Protein AF-A0A9E5E0Q0-F1 (afdb_monomer_lite)

Sequence (69 aa):
MNSKSKIPSIPIDKPIAWTDWLKGRKARRELSLRVAPGGTRRKQSSSDRRLRKLFNGERGLPFRPTSEL

Radius of gyration: 16.78 Å; chains: 1; bounding box: 34×26×49 Å

Secondary structure (DSSP, 8-state):
--PPPSSPPPPSSSPPPHHHHHHHHHHHHHHHHHHS-TT---S--TTHHHHHHHBTTBSSSPPPPGGG-

pLDDT: mean 82.54, std 11.4, range [36.16, 96.0]

Structure (mmCIF, N/CA/C/O backbone):
data_AF-A0A9E5E0Q0-F1
#
_entry.id   AF-A0A9E5E0Q0-F1
#
loop_
_atom_site.group_PDB
_atom_site.id
_atom_site.type_symbol
_atom_site.label_atom_id
_atom_site.label_alt_id
_atom_site.label_comp_id
_atom_site.label_asym_id
_atom_site.label_entity_id
_atom_site.label_seq_id
_atom_site.pdbx_PDB_ins_code
_atom_site.Cartn_x
_atom_site.Cartn_y
_atom_site.Cartn_z
_atom_site.occupancy
_atom_site.B_iso_or_equiv
_atom_site.auth_seq_id
_atom_site.auth_comp_id
_atom_site.auth_asym_id
_atom_site.auth_atom_id
_atom_site.pdbx_PDB_model_num
ATOM 1 N N . MET A 1 1 ? -0.807 -19.370 27.156 1.00 36.16 1 MET A N 1
ATOM 2 C CA . MET A 1 1 ? -0.944 -17.895 27.190 1.00 36.16 1 MET A CA 1
ATOM 3 C C . MET A 1 1 ? -1.362 -17.415 25.810 1.00 36.16 1 MET A C 1
ATOM 5 O O . MET A 1 1 ? -0.532 -17.403 24.913 1.00 36.16 1 MET A O 1
ATOM 9 N N . ASN A 1 2 ? -2.634 -17.054 25.621 1.00 46.59 2 ASN A N 1
ATOM 10 C CA . ASN A 1 2 ? -3.077 -16.404 24.386 1.00 46.59 2 ASN A CA 1
ATOM 11 C C . ASN A 1 2 ? -2.601 -14.952 24.429 1.00 46.59 2 ASN A C 1
ATOM 13 O O . ASN A 1 2 ? -3.253 -14.090 25.019 1.00 46.59 2 ASN A O 1
ATOM 17 N N . SER A 1 3 ? -1.417 -14.695 23.877 1.00 56.50 3 SER A N 1
ATOM 18 C CA . SER A 1 3 ? -0.959 -13.333 23.641 1.00 56.50 3 SER A CA 1
ATOM 19 C C . SER A 1 3 ? -2.008 -12.644 22.772 1.00 56.50 3 SER A C 1
ATOM 21 O O . SER A 1 3 ? -2.324 -13.104 21.675 1.00 56.50 3 SER A O 1
ATOM 23 N N . LYS A 1 4 ? -2.607 -11.561 23.284 1.00 58.75 4 LYS A N 1
ATOM 24 C CA . LYS A 1 4 ? -3.505 -10.727 22.481 1.00 58.75 4 LYS A CA 1
ATOM 25 C C . LYS A 1 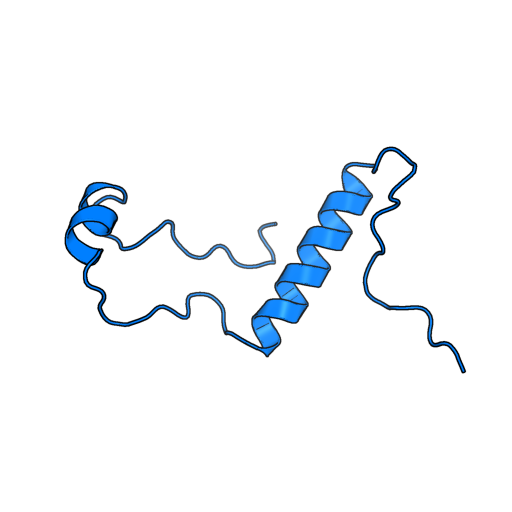4 ? -2.742 -10.352 21.212 1.00 58.75 4 LYS A C 1
ATOM 27 O O . LYS A 1 4 ? -1.662 -9.764 21.297 1.00 58.75 4 LYS A O 1
ATOM 32 N N . SER A 1 5 ? -3.270 -10.760 20.059 1.00 61.88 5 SER A N 1
ATOM 33 C CA . SER A 1 5 ? -2.681 -10.445 18.761 1.00 61.88 5 SER A CA 1
ATOM 34 C C . SER A 1 5 ? -2.411 -8.942 18.697 1.00 61.88 5 SER A C 1
ATOM 36 O O . SER A 1 5 ? -3.331 -8.139 18.842 1.00 61.88 5 SER A O 1
ATOM 38 N N . LYS A 1 6 ? -1.149 -8.554 18.470 1.00 65.56 6 LYS A N 1
ATOM 39 C CA . LYS A 1 6 ? -0.779 -7.153 18.194 1.00 65.56 6 LYS A CA 1
ATOM 40 C C . LYS A 1 6 ? -1.369 -6.658 16.868 1.00 65.56 6 LYS A C 1
ATOM 42 O O . LYS A 1 6 ? -1.341 -5.463 16.594 1.00 65.56 6 LYS A O 1
ATOM 47 N N . ILE A 1 7 ? -1.860 -7.574 16.034 1.00 66.25 7 ILE A N 1
ATOM 48 C CA . ILE A 1 7 ? -2.444 -7.276 14.733 1.00 66.25 7 ILE A CA 1
ATOM 49 C C . ILE A 1 7 ? -3.922 -6.931 14.954 1.00 66.25 7 ILE A C 1
ATOM 51 O O . ILE A 1 7 ? -4.645 -7.769 15.506 1.00 66.25 7 ILE A O 1
ATOM 55 N N . PRO A 1 8 ? -4.382 -5.742 14.521 1.00 67.19 8 PRO A N 1
ATOM 56 C CA . PRO A 1 8 ? -5.788 -5.369 14.595 1.00 67.19 8 PRO A CA 1
ATOM 57 C C . PRO A 1 8 ? -6.634 -6.388 13.827 1.00 67.19 8 PRO A C 1
ATOM 59 O O . PRO A 1 8 ? -6.446 -6.563 12.620 1.00 67.19 8 PRO A O 1
ATOM 62 N N . SER A 1 9 ? -7.540 -7.071 14.526 1.00 69.25 9 SER A N 1
ATOM 63 C CA . SER A 1 9 ? -8.521 -7.948 13.888 1.00 69.25 9 SER A CA 1
ATOM 64 C C . SER A 1 9 ? -9.630 -7.085 13.296 1.00 69.25 9 SER A C 1
ATOM 66 O O . SER A 1 9 ? -10.196 -6.247 13.999 1.00 69.25 9 SER A O 1
ATOM 68 N N . ILE A 1 10 ? -9.915 -7.254 12.004 1.00 70.62 10 ILE A N 1
ATOM 69 C CA . ILE A 1 10 ? -11.051 -6.585 11.364 1.00 70.62 10 ILE A CA 1
ATOM 70 C C . ILE A 1 10 ? -12.317 -7.304 11.846 1.00 70.62 10 ILE A C 1
ATOM 72 O O . ILE A 1 10 ? -12.404 -8.520 11.665 1.00 70.62 10 ILE A O 1
ATOM 76 N N . PRO A 1 11 ? -13.281 -6.605 12.467 1.00 72.19 11 PRO A N 1
ATOM 77 C CA . PRO A 1 11 ? -14.532 -7.235 12.860 1.00 72.19 11 PRO A CA 1
ATOM 78 C C . PRO A 1 11 ? -15.310 -7.662 11.608 1.00 72.19 11 PRO A C 1
ATOM 80 O O . PRO A 1 11 ? -15.514 -6.855 10.706 1.00 72.19 11 PRO A O 1
ATOM 83 N N . ILE A 1 12 ? -15.718 -8.931 11.550 1.00 77.44 12 ILE A N 1
ATOM 84 C CA . ILE A 1 12 ? -16.468 -9.498 10.415 1.00 77.44 12 ILE A CA 1
ATOM 85 C C . ILE A 1 12 ? -17.938 -9.059 10.474 1.00 77.44 12 ILE A C 1
ATOM 87 O O . ILE A 1 12 ? -18.518 -8.703 9.454 1.00 77.44 12 ILE A O 1
ATOM 91 N N . ASP A 1 13 ? -18.500 -8.991 11.681 1.00 88.12 13 ASP A N 1
ATOM 92 C CA . ASP A 1 13 ? -19.934 -8.753 11.895 1.00 88.12 13 ASP A CA 1
ATOM 93 C C . ASP A 1 13 ? -20.268 -7.297 12.256 1.00 88.12 13 ASP A C 1
ATOM 95 O O . ASP A 1 13 ? -21.373 -7.003 12.715 1.00 88.12 13 ASP A O 1
ATOM 99 N N . LYS A 1 14 ? -19.308 -6.368 12.135 1.00 84.62 14 LYS A N 1
ATOM 100 C CA . LYS A 1 14 ? -19.508 -4.958 12.509 1.00 84.62 14 LYS A CA 1
ATOM 101 C C . LYS A 1 14 ? -18.868 -4.006 11.501 1.00 84.62 14 LYS A C 1
ATOM 103 O O . LYS A 1 14 ? -17.786 -4.306 10.996 1.00 84.62 14 LYS A O 1
ATOM 108 N N . PRO A 1 15 ? -19.474 -2.827 11.263 1.00 84.44 15 PRO A N 1
ATOM 109 C CA . PRO A 1 15 ? -18.826 -1.766 10.507 1.00 84.44 15 PRO A CA 1
ATOM 110 C C . PRO A 1 15 ? -17.468 -1.411 11.119 1.00 84.44 15 PRO A C 1
ATOM 112 O O . PRO A 1 15 ? -17.337 -1.268 12.336 1.00 84.44 15 PRO A O 1
ATOM 115 N N . ILE A 1 16 ? -16.454 -1.261 10.269 1.00 85.69 16 ILE A N 1
ATOM 116 C CA . ILE A 1 16 ? -15.123 -0.828 10.690 1.00 85.69 16 ILE A CA 1
ATOM 117 C C . ILE A 1 16 ? -15.054 0.699 10.689 1.00 85.69 16 ILE A C 1
ATOM 119 O O . ILE A 1 16 ? -15.397 1.346 9.697 1.00 85.69 16 ILE A O 1
ATOM 123 N N . ALA A 1 17 ? -14.580 1.290 11.785 1.00 87.94 17 ALA A N 1
ATOM 124 C CA . ALA A 1 17 ? -14.281 2.713 11.797 1.00 87.94 17 ALA A CA 1
ATOM 125 C C . ALA A 1 17 ? -13.083 2.999 10.880 1.00 87.94 17 ALA A C 1
ATOM 127 O O . ALA A 1 17 ? -12.128 2.220 10.807 1.00 87.94 17 ALA A O 1
ATOM 128 N N . TRP A 1 18 ? -13.091 4.151 10.210 1.00 86.25 18 TRP A N 1
ATOM 129 C CA . TRP A 1 18 ? -11.989 4.561 9.332 1.00 86.25 18 TRP A CA 1
ATOM 130 C C . TRP A 1 18 ? -10.620 4.527 10.035 1.00 86.25 18 TRP A C 1
ATOM 132 O O . TRP A 1 18 ? -9.625 4.061 9.480 1.00 86.25 18 TRP A O 1
ATOM 142 N N . THR A 1 19 ? -10.577 4.956 11.295 1.00 87.38 19 THR A N 1
ATOM 143 C CA . THR A 1 19 ? -9.371 4.955 12.132 1.00 87.38 19 THR A CA 1
ATOM 144 C C . THR A 1 19 ? -8.836 3.547 12.391 1.00 87.38 19 THR A C 1
ATOM 146 O O . THR A 1 19 ? -7.626 3.323 12.332 1.00 87.38 19 THR A O 1
ATOM 149 N N . ASP A 1 20 ? -9.717 2.578 12.633 1.00 85.31 20 ASP A N 1
ATOM 150 C CA . ASP A 1 20 ? -9.338 1.180 12.837 1.00 85.31 20 ASP A CA 1
ATOM 151 C C . ASP A 1 20 ? -8.862 0.535 11.533 1.00 85.31 20 ASP A C 1
ATOM 153 O O . ASP A 1 20 ? -7.890 -0.228 11.529 1.00 85.31 20 ASP A O 1
ATOM 157 N N . TRP A 1 21 ? -9.467 0.917 10.405 1.00 84.50 21 TRP A N 1
ATOM 158 C CA . TRP A 1 21 ? -8.996 0.515 9.084 1.00 84.50 21 TRP A CA 1
ATOM 159 C C . TRP A 1 21 ? -7.570 1.012 8.808 1.00 84.50 21 TRP A C 1
ATOM 161 O O . TRP A 1 21 ? -6.724 0.213 8.392 1.00 84.50 21 TRP A O 1
ATOM 171 N N . LEU A 1 22 ? -7.269 2.285 9.099 1.00 86.50 22 LEU A N 1
ATOM 172 C CA . LEU A 1 22 ? -5.921 2.848 8.949 1.00 86.50 22 LEU A CA 1
ATOM 173 C C . LEU A 1 22 ? -4.898 2.133 9.841 1.00 86.50 22 LEU A C 1
ATOM 175 O O . LEU A 1 22 ? -3.842 1.723 9.354 1.00 86.50 22 LEU A O 1
ATOM 179 N N . LYS A 1 23 ? -5.224 1.897 11.120 1.00 85.81 23 LYS A N 1
ATOM 180 C CA . LYS A 1 23 ? -4.359 1.140 12.045 1.00 85.81 23 LYS A CA 1
ATOM 181 C C . LYS A 1 23 ? -4.066 -0.266 11.519 1.00 85.81 23 LYS A C 1
ATOM 183 O O . LYS A 1 23 ? -2.909 -0.688 11.488 1.00 85.81 23 LYS A O 1
ATOM 188 N N . GLY A 1 24 ? -5.094 -0.978 11.054 1.00 86.19 24 GLY A N 1
ATOM 189 C CA . GLY A 1 24 ? -4.946 -2.302 10.449 1.00 86.19 24 GLY A CA 1
ATOM 190 C C . GLY A 1 24 ? -4.092 -2.278 9.181 1.00 86.19 24 GLY A C 1
ATOM 191 O O . GLY A 1 24 ? -3.216 -3.126 9.000 1.00 86.19 24 GLY A O 1
ATOM 192 N N . ARG A 1 25 ? -4.306 -1.284 8.311 1.00 86.62 25 ARG A N 1
ATOM 193 C CA . ARG A 1 25 ? -3.522 -1.086 7.086 1.00 86.62 25 ARG A CA 1
ATOM 194 C C . ARG A 1 25 ? -2.045 -0.851 7.401 1.00 86.62 25 ARG A C 1
ATOM 196 O O . ARG A 1 25 ? -1.202 -1.504 6.783 1.00 86.62 25 ARG A O 1
ATOM 203 N N . LYS A 1 26 ? -1.737 0.015 8.371 1.00 87.31 26 LYS A N 1
ATOM 204 C CA . LYS A 1 26 ? -0.369 0.291 8.830 1.00 87.31 26 LYS A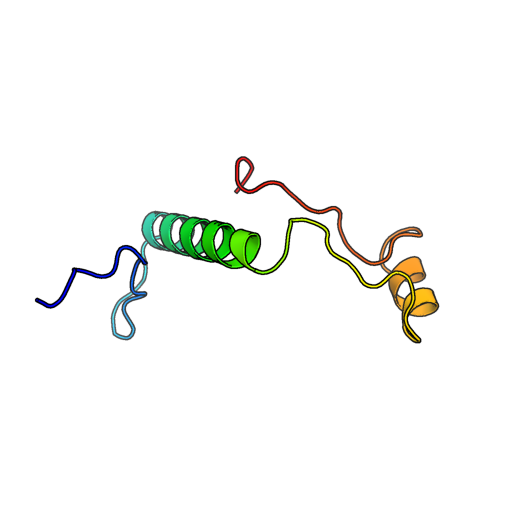 CA 1
ATOM 205 C C . LYS A 1 26 ? 0.305 -0.971 9.371 1.00 87.31 26 LYS A C 1
ATOM 207 O O . LYS A 1 26 ? 1.374 -1.334 8.888 1.00 87.31 26 LYS A O 1
ATOM 212 N N . ALA A 1 27 ? -0.363 -1.704 10.263 1.00 86.88 27 ALA A N 1
ATOM 213 C CA . ALA A 1 27 ? 0.171 -2.943 10.832 1.00 86.88 27 ALA A CA 1
ATOM 214 C C . ALA A 1 27 ? 0.473 -4.011 9.760 1.00 86.88 27 ALA A C 1
ATOM 216 O O . ALA A 1 27 ? 1.5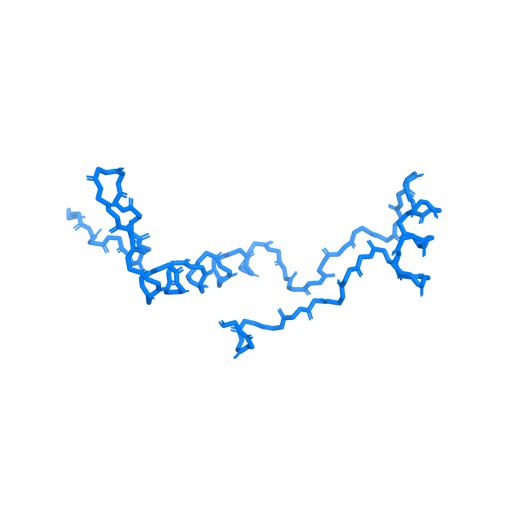39 -4.628 9.776 1.00 86.88 27 ALA A O 1
ATOM 217 N N . ARG A 1 28 ? -0.424 -4.203 8.778 1.00 86.81 28 ARG A N 1
ATOM 218 C CA . ARG A 1 28 ? -0.183 -5.127 7.651 1.00 86.81 28 ARG A CA 1
ATOM 219 C C . ARG A 1 28 ? 0.995 -4.685 6.781 1.00 86.81 28 ARG A C 1
ATOM 221 O O . ARG A 1 28 ? 1.772 -5.529 6.339 1.00 86.81 28 ARG A O 1
ATOM 228 N N . ARG A 1 29 ? 1.143 -3.378 6.542 1.00 86.81 29 ARG A N 1
ATOM 229 C CA . ARG A 1 29 ? 2.262 -2.808 5.776 1.00 86.81 29 ARG A CA 1
ATOM 230 C C . ARG A 1 29 ? 3.595 -3.054 6.486 1.00 86.81 29 ARG A C 1
ATOM 232 O O . ARG A 1 29 ? 4.519 -3.556 5.858 1.00 86.81 29 ARG A O 1
ATOM 239 N N . GLU A 1 30 ? 3.677 -2.758 7.781 1.00 87.62 30 GLU A N 1
ATOM 240 C CA . GLU A 1 30 ? 4.876 -2.983 8.601 1.00 87.62 30 GLU A CA 1
ATOM 241 C C . GLU A 1 30 ? 5.270 -4.461 8.653 1.00 87.62 30 GLU A C 1
ATOM 243 O O . GLU A 1 30 ? 6.448 -4.789 8.519 1.00 87.62 30 GLU A O 1
ATOM 248 N N . LEU A 1 31 ? 4.292 -5.362 8.790 1.00 87.00 31 LEU A N 1
ATOM 249 C CA . LEU A 1 31 ? 4.543 -6.801 8.762 1.00 87.00 31 LEU A CA 1
ATOM 250 C C . LEU A 1 31 ? 5.058 -7.258 7.391 1.00 87.00 31 LEU A C 1
ATOM 252 O O . LEU A 1 31 ? 6.052 -7.977 7.321 1.00 87.00 31 LEU A O 1
ATOM 256 N N . SER A 1 32 ? 4.424 -6.806 6.304 1.00 84.94 32 SER A N 1
ATOM 257 C CA . SER A 1 32 ? 4.843 -7.131 4.935 1.00 84.94 32 SER A CA 1
ATOM 258 C C . SER A 1 32 ? 6.280 -6.694 4.652 1.00 84.94 32 SER A C 1
ATOM 260 O O . SER A 1 32 ? 7.003 -7.420 3.973 1.00 84.94 32 SER A O 1
ATOM 262 N N . LEU A 1 33 ? 6.705 -5.541 5.181 1.00 87.38 33 LEU A N 1
ATOM 263 C CA . LEU A 1 33 ? 8.058 -5.012 4.989 1.00 87.38 33 LEU A CA 1
ATOM 264 C C . LEU A 1 33 ? 9.152 -5.882 5.616 1.00 87.38 33 LEU A C 1
ATOM 266 O O . LEU A 1 33 ? 10.287 -5.842 5.149 1.00 87.38 33 LEU A O 1
ATOM 270 N N . ARG A 1 34 ? 8.823 -6.690 6.633 1.00 86.12 34 ARG A N 1
ATOM 271 C CA . ARG A 1 34 ? 9.771 -7.651 7.224 1.00 86.12 34 ARG A CA 1
ATOM 272 C C . ARG A 1 34 ? 10.089 -8.816 6.290 1.00 86.12 34 ARG A C 1
ATOM 274 O O . ARG A 1 34 ? 11.151 -9.409 6.413 1.00 86.12 34 ARG A O 1
ATOM 281 N N . VAL A 1 35 ? 9.162 -9.156 5.393 1.00 84.88 35 VAL A N 1
ATOM 282 C CA . VAL A 1 35 ? 9.294 -10.285 4.458 1.00 84.88 35 VAL A CA 1
ATOM 283 C C . VAL A 1 35 ? 9.798 -9.815 3.095 1.00 84.88 35 VAL A C 1
ATOM 285 O O . VAL A 1 35 ? 10.615 -10.483 2.471 1.00 84.88 35 VAL A O 1
ATOM 288 N N . ALA A 1 36 ? 9.324 -8.660 2.631 1.00 84.88 36 ALA A N 1
ATOM 289 C CA . ALA A 1 36 ? 9.729 -8.062 1.368 1.00 84.88 36 ALA A CA 1
ATOM 290 C C . ALA A 1 36 ? 9.920 -6.551 1.561 1.00 84.88 36 ALA A C 1
ATOM 292 O O . ALA A 1 36 ? 8.929 -5.843 1.778 1.00 84.88 36 ALA A O 1
ATOM 293 N N . PRO A 1 37 ? 11.163 -6.044 1.476 1.00 82.19 37 PRO A N 1
ATOM 294 C CA . PRO A 1 37 ? 11.436 -4.621 1.590 1.00 82.19 37 PRO A CA 1
ATOM 295 C C . PRO A 1 37 ? 10.608 -3.773 0.617 1.00 82.19 37 PRO A C 1
ATOM 297 O O . PRO A 1 37 ? 10.165 -4.205 -0.453 1.00 82.19 37 PRO A O 1
ATOM 300 N N . GLY A 1 38 ? 10.390 -2.518 1.002 1.00 77.81 38 GLY A N 1
ATOM 301 C CA . GLY A 1 38 ? 9.642 -1.568 0.193 1.00 77.81 38 GLY A CA 1
ATOM 302 C C . GLY A 1 38 ? 10.276 -1.403 -1.184 1.00 77.81 38 GLY A C 1
ATOM 303 O O . GLY A 1 38 ? 11.476 -1.186 -1.301 1.00 77.81 38 GLY A O 1
ATOM 304 N N . GLY A 1 39 ? 9.472 -1.528 -2.238 1.00 76.56 39 GLY A N 1
ATOM 305 C CA . GLY A 1 39 ? 9.963 -1.370 -3.606 1.00 76.56 39 GLY A CA 1
ATOM 306 C C . GLY A 1 39 ? 10.715 -2.578 -4.170 1.00 76.56 39 GLY A C 1
ATOM 307 O O . GLY A 1 39 ? 11.164 -2.499 -5.311 1.00 76.56 39 GLY A O 1
ATOM 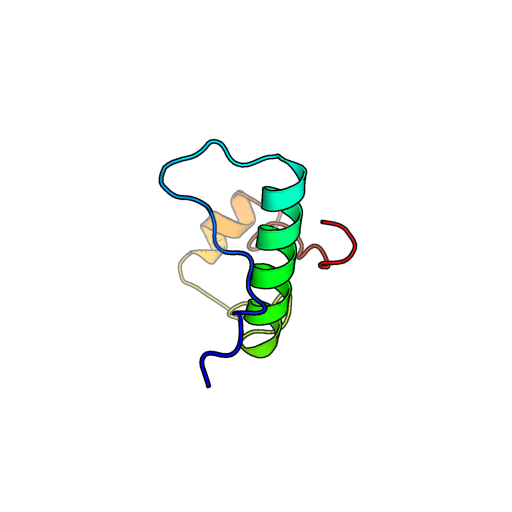308 N N . THR A 1 40 ? 10.798 -3.712 -3.458 1.00 80.88 40 THR A N 1
ATOM 309 C CA . THR A 1 40 ? 11.309 -4.957 -4.045 1.00 80.88 40 THR A CA 1
ATOM 310 C C . THR A 1 40 ? 10.445 -5.354 -5.243 1.00 80.88 40 THR A C 1
ATOM 312 O O . THR A 1 40 ? 9.271 -5.703 -5.119 1.00 80.88 40 THR A O 1
ATOM 315 N N . ARG A 1 41 ? 11.034 -5.274 -6.436 1.00 80.94 41 ARG A N 1
ATOM 316 C CA . ARG A 1 41 ? 10.412 -5.634 -7.712 1.00 80.94 41 ARG A CA 1
ATOM 317 C C . ARG A 1 41 ? 11.335 -6.581 -8.453 1.00 80.94 41 ARG A C 1
ATOM 319 O O . ARG A 1 41 ? 12.556 -6.487 -8.352 1.00 80.94 41 ARG A O 1
ATOM 326 N N . ARG A 1 42 ? 10.751 -7.475 -9.250 1.00 84.69 42 ARG A N 1
ATOM 327 C CA . ARG A 1 42 ? 11.534 -8.243 -10.222 1.00 84.69 42 ARG A CA 1
ATOM 328 C C . ARG A 1 42 ? 12.200 -7.271 -11.195 1.00 84.69 42 ARG A C 1
ATOM 330 O O . ARG A 1 42 ? 11.558 -6.316 -11.634 1.00 84.69 42 ARG A O 1
ATOM 337 N N . LYS A 1 43 ? 13.459 -7.541 -11.554 1.00 85.81 43 LYS A N 1
ATOM 338 C CA . LYS A 1 43 ? 14.203 -6.730 -12.531 1.00 85.81 43 LYS A CA 1
ATOM 339 C C . LYS A 1 43 ? 13.462 -6.672 -13.870 1.00 85.81 43 LYS A C 1
ATOM 341 O O . LYS A 1 43 ? 13.319 -5.597 -14.449 1.00 85.81 43 LYS A O 1
ATOM 346 N N . GLN A 1 44 ? 12.963 -7.822 -14.328 1.00 91.38 44 GLN A N 1
ATOM 347 C CA . GLN A 1 44 ? 12.309 -7.995 -15.627 1.00 91.38 44 GLN A CA 1
ATOM 348 C C . GLN A 1 44 ? 11.064 -8.893 -15.524 1.00 91.38 44 GLN A C 1
ATOM 350 O O . GLN A 1 44 ? 10.943 -9.716 -14.612 1.00 91.38 44 GLN A O 1
ATOM 355 N N . SER A 1 45 ? 10.104 -8.708 -16.431 1.00 91.62 45 SER A N 1
ATOM 356 C CA . SER A 1 45 ? 8.971 -9.618 -16.643 1.00 91.62 45 SER A CA 1
ATOM 357 C C . SER A 1 45 ? 8.447 -9.522 -18.076 1.00 91.62 45 SER A C 1
ATOM 359 O O . SER A 1 45 ? 8.612 -8.500 -18.739 1.00 91.62 45 SER A O 1
ATOM 361 N N . SER A 1 46 ? 7.726 -10.546 -18.531 1.00 95.50 46 SER A N 1
ATOM 362 C CA . SER A 1 46 ? 7.049 -10.538 -19.838 1.00 95.50 46 SER A CA 1
ATOM 363 C C . SER A 1 46 ? 6.020 -9.408 -19.991 1.00 95.50 46 SER A C 1
ATOM 365 O O . SER A 1 46 ? 5.670 -9.020 -21.102 1.00 95.50 46 SER A O 1
ATOM 367 N N . SER A 1 47 ? 5.548 -8.836 -18.879 1.00 94.44 47 SER A N 1
ATOM 368 C CA . SER A 1 47 ? 4.565 -7.748 -18.864 1.00 94.44 47 SER A CA 1
ATOM 369 C C . SER A 1 47 ? 5.172 -6.343 -18.891 1.00 94.44 47 SER A C 1
ATOM 371 O O . SER A 1 47 ? 4.419 -5.369 -18.891 1.00 94.44 47 SER A O 1
ATOM 373 N N . ASP A 1 48 ? 6.499 -6.196 -18.924 1.00 94.31 48 ASP A N 1
ATOM 374 C CA . ASP A 1 48 ? 7.172 -4.899 -18.752 1.00 94.31 48 ASP A CA 1
ATOM 375 C C . ASP A 1 48 ? 6.727 -3.859 -19.765 1.00 94.31 48 ASP A C 1
ATOM 377 O O . ASP A 1 48 ? 6.424 -2.732 -19.386 1.00 94.31 48 ASP A O 1
ATOM 381 N N . ARG A 1 49 ? 6.604 -4.251 -21.036 1.00 95.31 49 ARG A N 1
ATOM 382 C CA . ARG A 1 49 ? 6.120 -3.366 -22.101 1.00 95.31 49 ARG A CA 1
ATOM 383 C C . ARG A 1 49 ? 4.750 -2.776 -21.762 1.00 95.31 49 ARG A C 1
ATOM 385 O O . ARG A 1 49 ? 4.535 -1.578 -21.918 1.00 95.31 49 ARG A O 1
ATOM 392 N N . ARG A 1 50 ? 3.828 -3.613 -21.273 1.00 95.81 50 ARG A N 1
ATOM 393 C CA . ARG A 1 50 ? 2.474 -3.188 -20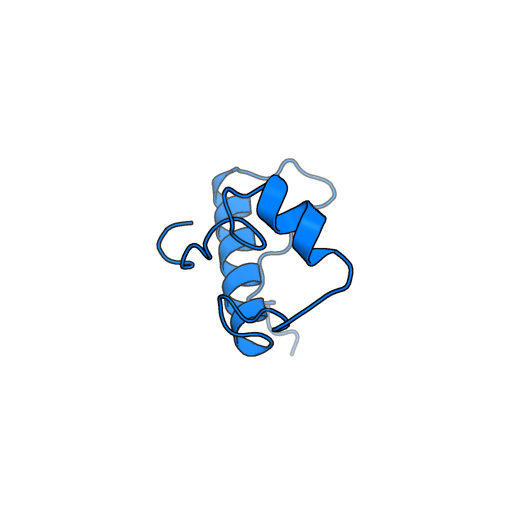.888 1.00 95.81 50 ARG A CA 1
ATOM 394 C C . ARG A 1 50 ? 2.511 -2.284 -19.658 1.00 95.81 50 ARG A C 1
ATOM 396 O O . ARG A 1 50 ? 1.858 -1.249 -19.656 1.00 95.81 50 ARG A O 1
ATOM 403 N N . LEU A 1 51 ? 3.277 -2.662 -18.634 1.00 93.75 51 LEU A N 1
ATOM 404 C CA . LEU A 1 51 ? 3.370 -1.901 -17.386 1.00 93.75 51 LEU A CA 1
ATOM 405 C C . LEU A 1 51 ? 3.993 -0.521 -17.619 1.00 93.75 51 LEU A C 1
ATOM 407 O O . LEU A 1 51 ? 3.407 0.471 -17.209 1.00 93.75 51 LEU A O 1
ATOM 411 N N . ARG A 1 52 ? 5.096 -0.442 -18.368 1.00 94.12 52 ARG A N 1
ATOM 412 C CA . ARG A 1 52 ? 5.739 0.829 -18.731 1.00 94.12 52 ARG A CA 1
ATOM 413 C C . ARG A 1 52 ? 4.824 1.752 -19.517 1.00 94.12 52 ARG A C 1
ATOM 415 O O . ARG A 1 52 ? 4.812 2.947 -19.255 1.00 94.12 52 ARG A O 1
ATOM 422 N N . LYS A 1 53 ? 4.003 1.209 -20.419 1.00 96.00 53 LYS A N 1
ATOM 423 C CA . LYS A 1 53 ? 2.988 2.003 -21.122 1.00 96.00 53 LYS A CA 1
ATOM 424 C C . LYS A 1 53 ? 1.925 2.566 -20.169 1.00 96.00 53 LYS A C 1
ATOM 426 O O . LYS A 1 53 ? 1.493 3.693 -20.356 1.00 96.00 53 LYS A O 1
ATOM 431 N N . LEU A 1 54 ? 1.506 1.789 -19.168 1.00 95.69 54 LEU A N 1
ATOM 432 C CA . LEU A 1 54 ? 0.484 2.197 -18.196 1.00 95.69 54 LEU A CA 1
ATOM 433 C C . LEU A 1 54 ? 1.009 3.164 -17.127 1.00 95.69 54 LEU A C 1
ATOM 435 O O . LEU A 1 54 ? 0.237 3.953 -16.597 1.00 95.69 54 LEU A O 1
ATOM 439 N N . PHE A 1 55 ? 2.298 3.093 -16.795 1.00 92.25 55 PHE A N 1
ATOM 440 C CA . PHE A 1 55 ? 2.898 3.851 -15.699 1.00 92.25 55 PHE A CA 1
ATOM 441 C C . PHE A 1 55 ? 4.036 4.765 -16.176 1.00 92.25 55 PHE A C 1
ATOM 443 O O . PHE A 1 55 ? 5.077 4.821 -15.537 1.00 92.25 55 PHE A O 1
ATOM 450 N N . ASN A 1 56 ? 3.862 5.490 -17.285 1.00 92.50 56 ASN A N 1
ATOM 451 C CA . ASN A 1 56 ? 4.786 6.548 -17.740 1.00 92.50 56 ASN A CA 1
ATOM 452 C C . ASN A 1 56 ? 6.270 6.129 -17.794 1.00 92.50 56 ASN A C 1
ATOM 454 O O . ASN A 1 56 ? 7.153 6.855 -17.350 1.00 92.50 56 ASN A O 1
ATOM 458 N N . GLY A 1 57 ? 6.548 4.934 -18.313 1.00 90.44 57 GLY A N 1
ATOM 459 C CA . GLY A 1 57 ? 7.900 4.374 -18.402 1.00 90.44 57 GLY A CA 1
ATOM 460 C C . GLY A 1 57 ? 8.314 3.513 -17.205 1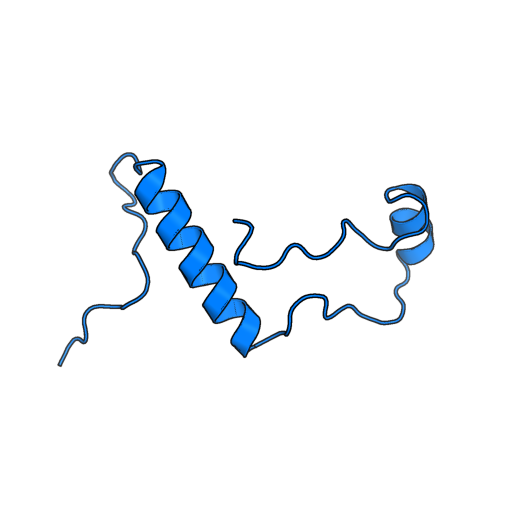.00 90.44 57 GLY A C 1
ATOM 461 O O . GLY A 1 57 ? 9.276 2.750 -17.320 1.00 90.44 57 GLY A O 1
ATOM 462 N N . GLU A 1 58 ? 7.550 3.548 -16.112 1.00 89.81 58 GLU A N 1
ATOM 463 C CA . GLU A 1 58 ? 7.765 2.759 -14.899 1.00 89.81 58 GLU A CA 1
ATOM 464 C C . GLU A 1 58 ? 7.006 1.432 -14.901 1.00 89.81 58 GLU A C 1
ATOM 466 O O . GLU A 1 58 ? 6.076 1.188 -15.657 1.00 89.81 58 GLU A O 1
ATOM 471 N N . ARG A 1 59 ? 7.368 0.522 -14.001 1.00 88.94 59 ARG A N 1
ATOM 472 C CA . ARG A 1 59 ? 6.684 -0.780 -13.884 1.00 88.94 59 ARG A CA 1
ATOM 473 C C . ARG A 1 59 ? 5.485 -0.787 -12.931 1.00 88.94 59 ARG A C 1
ATOM 475 O O . ARG A 1 59 ? 4.982 -1.856 -12.587 1.00 88.94 59 ARG A O 1
ATOM 482 N N . GLY A 1 60 ? 5.067 0.380 -12.463 1.00 88.94 60 GLY A N 1
ATOM 483 C CA . GLY A 1 60 ? 4.066 0.548 -11.415 1.00 88.94 60 GLY A CA 1
ATOM 484 C C . GLY A 1 60 ? 4.296 1.839 -10.646 1.00 88.94 60 GLY A C 1
ATOM 485 O O . GLY A 1 60 ? 5.415 2.353 -10.634 1.00 88.94 60 GLY A O 1
ATOM 486 N N . LEU A 1 61 ? 3.258 2.310 -9.952 1.00 88.44 61 LEU A N 1
ATOM 487 C CA . LEU A 1 61 ? 3.312 3.503 -9.098 1.00 88.44 61 LEU A CA 1
ATOM 488 C C . LEU A 1 61 ? 4.507 3.473 -8.137 1.00 88.44 61 LEU A C 1
ATOM 490 O O . LEU A 1 61 ? 4.840 2.392 -7.647 1.00 88.44 61 LEU A O 1
ATOM 494 N N . PRO A 1 62 ? 5.137 4.615 -7.824 1.00 84.19 62 PRO A N 1
ATOM 495 C CA . PRO A 1 62 ? 6.257 4.657 -6.892 1.00 84.19 62 PRO A CA 1
ATOM 496 C C . PRO A 1 62 ? 5.868 4.059 -5.536 1.00 84.19 62 PRO A C 1
ATOM 498 O O . PRO A 1 62 ? 4.718 4.141 -5.091 1.00 84.19 62 PRO A O 1
ATOM 501 N N . PHE A 1 63 ? 6.830 3.411 -4.881 1.00 83.94 63 PHE A N 1
ATOM 502 C CA . PHE A 1 63 ? 6.603 2.899 -3.538 1.00 83.94 63 PHE A CA 1
ATOM 503 C C . PHE A 1 63 ? 6.430 4.077 -2.572 1.00 83.94 63 PHE A C 1
ATOM 505 O O . PHE A 1 63 ? 7.349 4.871 -2.413 1.00 83.94 63 PHE A O 1
ATOM 512 N N . ARG A 1 64 ? 5.266 4.172 -1.916 1.00 84.00 64 ARG A N 1
ATOM 513 C CA . ARG A 1 64 ? 5.036 5.136 -0.831 1.00 84.00 64 ARG A CA 1
ATOM 514 C C . ARG A 1 64 ? 5.443 4.544 0.524 1.00 84.00 64 ARG A C 1
ATOM 516 O O . ARG A 1 64 ? 4.994 3.421 0.828 1.00 84.00 64 ARG A O 1
ATOM 523 N N . PRO A 1 65 ? 6.269 5.248 1.319 1.00 81.31 65 PRO A N 1
ATOM 524 C CA . PRO A 1 65 ? 6.673 4.798 2.642 1.00 81.31 65 PRO A CA 1
ATOM 525 C C . PRO A 1 65 ? 5.474 4.731 3.591 1.00 81.31 65 PRO A C 1
ATOM 527 O O . PRO A 1 65 ? 4.467 5.412 3.423 1.00 81.31 65 PRO A O 1
ATOM 530 N N . THR A 1 66 ? 5.579 3.876 4.607 1.00 78.38 66 THR A N 1
ATOM 531 C CA . THR A 1 66 ? 4.493 3.645 5.574 1.00 78.38 66 THR A CA 1
ATOM 532 C C . THR A 1 66 ? 4.156 4.886 6.405 1.00 78.38 66 THR A C 1
ATOM 534 O O . THR A 1 66 ? 3.052 4.975 6.922 1.00 78.38 66 THR A O 1
ATOM 537 N N . SER A 1 67 ? 5.081 5.841 6.528 1.00 77.38 67 SER A N 1
ATOM 538 C CA . SER A 1 67 ? 4.866 7.124 7.208 1.00 77.38 67 SER A CA 1
ATOM 539 C C . SER A 1 67 ? 3.887 8.053 6.483 1.00 77.38 67 SER A C 1
ATOM 541 O O . SER A 1 67 ? 3.357 8.960 7.109 1.00 77.38 67 SER A O 1
ATOM 543 N N . GLU A 1 68 ? 3.653 7.835 5.186 1.00 78.44 68 GLU A N 1
ATOM 544 C CA . GLU A 1 68 ? 2.734 8.624 4.350 1.00 78.44 68 GLU A CA 1
ATOM 545 C C . GLU A 1 68 ? 1.337 7.978 4.215 1.00 78.44 68 GLU A C 1
ATOM 547 O O . GLU A 1 68 ? 0.538 8.399 3.375 1.00 78.44 68 GLU A O 1
ATOM 552 N N . LEU A 1 69 ? 1.058 6.912 4.981 1.00 71.44 69 LEU A N 1
ATOM 553 C CA . LEU A 1 69 ? -0.222 6.187 5.008 1.00 71.44 69 LEU A CA 1
ATOM 554 C C . LEU A 1 69 ? -1.073 6.574 6.216 1.00 71.44 69 LEU A C 1
ATOM 556 O O . LEU A 1 69 ? -2.306 6.634 6.014 1.00 71.44 69 LEU A O 1
#

Foldseek 3Di:
DPDDPPAQDDDPPDDDDPVSVLSNVLVVVVVVCVVPNFPDDDPDDPCQVVCCVVVVHDNDDHGDDSVVD